Protein AF-A0A928AAB7-F1 (afdb_monomer_lite)

Radius of gyration: 19.44 Å; chains: 1; bounding box: 58×33×63 Å

pLDDT: mean 86.81, std 13.57, range [37.81, 98.38]

Structure (mmCIF, N/CA/C/O backbone):
data_AF-A0A928AAB7-F1
#
_entry.id   AF-A0A928AAB7-F1
#
loop_
_atom_site.group_PDB
_atom_site.id
_atom_site.type_symbol
_atom_site.label_atom_id
_atom_site.label_alt_id
_atom_site.label_comp_id
_atom_site.label_asym_id
_atom_site.label_entity_id
_atom_site.label_seq_id
_atom_site.pdbx_PDB_ins_code
_atom_site.Cartn_x
_atom_site.Cartn_y
_atom_site.Cartn_z
_atom_site.occupancy
_atom_site.B_iso_or_equiv
_atom_site.auth_seq_id
_atom_site.auth_comp_id
_atom_site.auth_asym_id
_atom_site.auth_atom_id
_atom_site.pdbx_PDB_model_num
ATOM 1 N N . MET A 1 1 ? 9.919 -3.187 10.705 1.00 83.00 1 MET A N 1
ATOM 2 C CA . MET A 1 1 ? 9.673 -2.227 9.612 1.00 83.00 1 MET A CA 1
ATOM 3 C C . MET A 1 1 ? 10.576 -2.598 8.451 1.00 83.00 1 MET A C 1
ATOM 5 O O . MET A 1 1 ? 11.746 -2.851 8.712 1.00 83.00 1 MET A O 1
ATOM 9 N N . ILE A 1 2 ? 10.044 -2.700 7.231 1.00 90.75 2 ILE A N 1
ATOM 10 C CA . ILE A 1 2 ? 10.853 -2.966 6.030 1.00 90.75 2 ILE A CA 1
ATOM 11 C C . ILE A 1 2 ? 11.847 -1.817 5.787 1.00 90.75 2 ILE A C 1
ATOM 13 O O . ILE A 1 2 ? 11.547 -0.662 6.090 1.00 90.75 2 ILE A O 1
ATOM 17 N N . SER A 1 3 ? 13.020 -2.113 5.236 1.00 94.88 3 SER A N 1
ATOM 18 C CA . SER A 1 3 ? 13.961 -1.091 4.771 1.00 94.88 3 SER A CA 1
ATOM 19 C C . SER A 1 3 ? 13.594 -0.566 3.378 1.00 94.88 3 SER A C 1
ATOM 21 O O . SER A 1 3 ? 12.943 -1.252 2.587 1.00 94.88 3 SER A O 1
ATOM 23 N N . LEU A 1 4 ? 14.083 0.631 3.030 1.00 97.00 4 LEU A N 1
ATOM 24 C CA . LEU A 1 4 ? 13.947 1.179 1.676 1.00 97.00 4 LEU A CA 1
ATOM 25 C C . LEU A 1 4 ? 14.497 0.216 0.612 1.00 97.00 4 LEU A C 1
ATOM 27 O O . LEU A 1 4 ? 13.885 0.027 -0.438 1.00 97.00 4 LEU A O 1
ATOM 31 N N . THR A 1 5 ? 15.636 -0.422 0.890 1.00 97.19 5 THR A N 1
ATOM 32 C CA . THR A 1 5 ? 16.264 -1.390 -0.017 1.00 97.19 5 THR A CA 1
ATOM 33 C C . THR A 1 5 ? 15.359 -2.588 -0.279 1.00 97.19 5 THR A C 1
ATOM 35 O O . THR A 1 5 ? 15.178 -2.970 -1.433 1.00 97.19 5 THR A O 1
ATOM 38 N N . GLU A 1 6 ? 14.771 -3.167 0.767 1.00 96.38 6 GLU A N 1
ATOM 39 C CA . GLU A 1 6 ? 13.845 -4.297 0.639 1.00 96.38 6 GLU A CA 1
ATOM 40 C C . GLU A 1 6 ? 12.565 -3.892 -0.104 1.00 96.38 6 GLU A C 1
ATOM 42 O O . GLU A 1 6 ? 12.099 -4.635 -0.966 1.00 96.38 6 GLU A O 1
ATOM 47 N N . TYR A 1 7 ? 12.026 -2.695 0.157 1.00 97.50 7 TYR A N 1
ATOM 48 C CA . TYR A 1 7 ? 10.843 -2.211 -0.557 1.00 97.50 7 TYR A CA 1
ATOM 49 C C . TYR A 1 7 ? 11.127 -1.988 -2.048 1.00 97.50 7 TYR A C 1
ATOM 51 O O . TYR A 1 7 ? 10.399 -2.491 -2.901 1.00 97.50 7 TYR A O 1
ATOM 59 N N . LYS A 1 8 ? 12.247 -1.341 -2.391 1.00 97.12 8 LYS A N 1
ATOM 60 C CA . LYS A 1 8 ? 12.702 -1.202 -3.784 1.00 97.12 8 LYS A CA 1
ATOM 61 C C . LYS A 1 8 ? 12.885 -2.558 -4.467 1.00 97.12 8 LYS A C 1
ATOM 63 O O . LYS A 1 8 ? 12.468 -2.738 -5.611 1.00 97.12 8 LYS A O 1
ATOM 68 N N . GLN A 1 9 ? 13.495 -3.523 -3.776 1.00 95.12 9 GLN A N 1
ATOM 69 C CA . GLN A 1 9 ? 13.664 -4.880 -4.298 1.00 95.12 9 GLN A CA 1
ATOM 70 C C . GLN A 1 9 ? 12.318 -5.546 -4.585 1.00 95.12 9 GLN A C 1
ATOM 72 O O . GLN A 1 9 ? 12.175 -6.150 -5.646 1.00 95.12 9 GLN A O 1
ATOM 77 N N . TYR A 1 10 ? 11.329 -5.400 -3.701 1.00 94.62 10 TYR A N 1
ATOM 78 C CA . TYR A 1 10 ? 9.966 -5.863 -3.959 1.00 94.62 10 TYR A CA 1
ATOM 79 C C . TYR A 1 10 ? 9.385 -5.226 -5.230 1.00 94.62 10 TYR A C 1
ATOM 81 O O . TYR A 1 10 ? 9.019 -5.952 -6.152 1.00 94.62 10 TYR A O 1
ATOM 89 N N . LEU A 1 11 ? 9.386 -3.892 -5.326 1.00 95.50 11 LEU A N 1
ATOM 90 C CA . LEU A 1 11 ? 8.785 -3.169 -6.455 1.00 95.50 11 LEU A CA 1
ATOM 91 C C . LEU A 1 11 ? 9.359 -3.608 -7.809 1.00 95.50 11 LEU A C 1
ATOM 93 O O . LEU A 1 11 ? 8.635 -3.692 -8.801 1.00 95.50 11 LEU A O 1
ATOM 97 N N . ILE A 1 12 ? 10.660 -3.905 -7.845 1.00 93.62 12 ILE A N 1
ATOM 98 C CA . ILE A 1 12 ? 11.364 -4.375 -9.043 1.00 93.62 12 ILE A CA 1
ATOM 99 C C . ILE A 1 12 ? 11.129 -5.865 -9.313 1.00 93.62 12 ILE A C 1
ATOM 101 O O . ILE 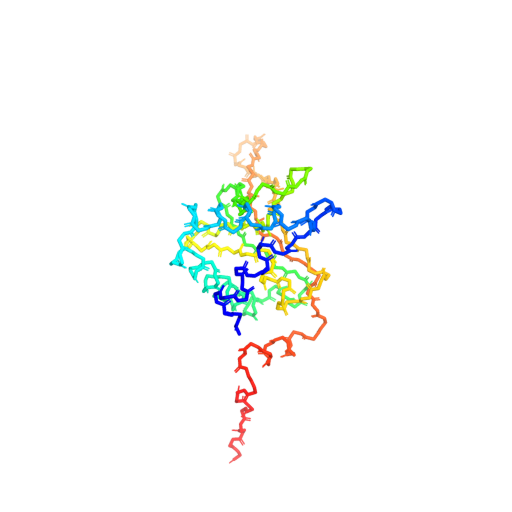A 1 12 ? 11.166 -6.270 -10.469 1.00 93.62 12 ILE A O 1
ATOM 105 N N . SER A 1 13 ? 10.962 -6.697 -8.283 1.00 88.00 13 SER A N 1
ATOM 106 C CA . SER A 1 13 ? 10.905 -8.162 -8.423 1.00 88.00 13 SER A CA 1
ATOM 107 C C . SER A 1 13 ? 9.491 -8.728 -8.502 1.00 88.00 13 SER A C 1
ATOM 109 O O . SER A 1 13 ? 9.331 -9.891 -8.877 1.00 88.00 13 SER A O 1
ATOM 111 N N . VAL A 1 14 ? 8.474 -7.922 -8.187 1.00 85.56 14 VAL A N 1
ATOM 112 C CA . VAL A 1 14 ? 7.070 -8.297 -8.346 1.00 85.56 14 VAL A CA 1
ATOM 113 C C . VAL A 1 14 ? 6.811 -8.762 -9.780 1.00 85.56 14 VAL A C 1
ATOM 115 O O . VAL A 1 14 ? 7.275 -8.163 -10.754 1.00 85.56 14 VAL A O 1
ATOM 118 N N . CYS A 1 15 ? 6.120 -9.887 -9.900 1.00 78.25 15 CYS A N 1
ATOM 119 C CA . CYS A 1 15 ? 5.915 -10.580 -11.158 1.00 78.25 15 CYS A CA 1
ATOM 120 C C . CYS A 1 15 ? 4.454 -10.988 -11.270 1.00 78.25 15 CYS A C 1
ATOM 122 O O . CYS A 1 15 ? 3.919 -11.633 -10.368 1.00 78.25 15 CYS A O 1
ATOM 124 N N . HIS A 1 16 ? 3.845 -10.626 -12.395 1.00 80.12 16 HIS A N 1
ATOM 125 C CA . HIS A 1 16 ? 2.502 -11.067 -12.752 1.00 80.12 16 HIS A CA 1
ATOM 126 C C . HIS A 1 16 ? 2.532 -11.993 -13.973 1.00 80.12 16 HIS A C 1
ATOM 128 O O . HIS A 1 16 ? 1.629 -12.812 -14.139 1.00 80.12 16 HIS A O 1
ATOM 134 N N . TRP A 1 17 ? 3.593 -11.922 -14.789 1.00 83.56 17 TRP A N 1
ATOM 135 C CA . TRP A 1 17 ? 3.766 -12.737 -15.988 1.00 83.56 17 TRP A CA 1
ATOM 136 C C . TRP A 1 17 ? 5.186 -13.298 -16.111 1.00 83.56 17 TRP A C 1
ATOM 138 O O . TRP A 1 17 ? 6.142 -12.602 -15.783 1.00 83.56 17 TRP A O 1
ATOM 148 N N . PRO A 1 18 ? 5.382 -14.500 -16.695 1.00 83.44 18 PRO A N 1
ATOM 149 C CA . PRO A 1 18 ? 6.714 -15.093 -16.849 1.00 83.44 18 PRO A CA 1
ATOM 150 C C . PRO A 1 18 ? 7.748 -14.193 -17.545 1.00 83.44 18 PRO A C 1
ATOM 152 O O . PRO A 1 18 ? 8.928 -14.251 -17.211 1.00 83.44 18 PRO A O 1
ATOM 155 N N . ILE A 1 19 ? 7.311 -13.350 -18.487 1.00 80.69 19 ILE A N 1
ATOM 156 C CA . ILE A 1 19 ? 8.171 -12.391 -19.198 1.00 80.69 19 ILE A CA 1
ATOM 157 C C . ILE A 1 19 ? 8.775 -11.330 -18.266 1.00 80.69 19 ILE A C 1
ATOM 159 O O . ILE A 1 19 ? 9.875 -10.850 -18.521 1.00 80.69 19 ILE A O 1
ATOM 163 N N . ASP A 1 20 ? 8.119 -11.025 -17.143 1.00 80.75 20 ASP A N 1
ATOM 164 C CA . ASP A 1 20 ? 8.627 -10.072 -16.158 1.00 80.75 20 ASP A CA 1
ATOM 165 C C . ASP A 1 20 ? 9.869 -10.618 -15.421 1.00 80.75 20 ASP A C 1
ATOM 167 O O . ASP A 1 20 ? 10.513 -9.883 -14.679 1.00 80.75 20 ASP A O 1
ATOM 171 N N . HIS A 1 21 ? 10.245 -11.889 -15.597 1.00 80.50 21 HIS A N 1
ATOM 172 C CA . HIS A 1 21 ? 11.493 -12.434 -15.049 1.00 80.50 21 HIS A CA 1
ATOM 173 C C . HIS A 1 21 ? 12.719 -12.195 -15.936 1.00 80.50 21 HIS A C 1
ATOM 175 O O . HIS A 1 21 ? 13.834 -12.517 -15.520 1.00 80.50 21 HIS A O 1
ATOM 181 N N . ASP A 1 22 ? 12.541 -11.639 -17.136 1.00 89.50 22 ASP A N 1
ATOM 182 C CA . ASP A 1 22 ? 13.664 -11.338 -18.013 1.00 89.50 22 ASP A CA 1
ATOM 183 C C . ASP A 1 22 ? 14.591 -10.273 -17.398 1.00 89.50 22 ASP A C 1
ATOM 185 O O . ASP A 1 22 ? 14.148 -9.281 -16.807 1.00 89.50 22 ASP A O 1
ATOM 189 N N . ILE A 1 23 ? 15.905 -10.479 -17.534 1.00 89.94 23 ILE A N 1
ATOM 190 C CA . ILE A 1 23 ? 16.919 -9.591 -16.947 1.00 89.94 23 ILE A CA 1
ATOM 191 C C . ILE A 1 23 ? 16.779 -8.171 -17.507 1.00 89.94 23 ILE A C 1
ATOM 193 O O . ILE A 1 23 ? 16.888 -7.209 -16.742 1.00 89.94 23 ILE A O 1
ATOM 197 N N . ALA A 1 24 ? 16.483 -8.022 -18.802 1.00 90.62 24 ALA A N 1
ATOM 198 C CA . ALA A 1 24 ? 16.317 -6.709 -19.414 1.00 90.62 24 ALA A CA 1
ATOM 199 C C . ALA A 1 24 ? 15.079 -5.985 -18.860 1.00 90.62 24 ALA A C 1
ATOM 201 O O . ALA A 1 24 ? 15.132 -4.780 -18.604 1.00 90.62 24 ALA A O 1
ATOM 202 N N . GLU A 1 25 ? 13.988 -6.708 -18.590 1.00 90.25 25 GLU A N 1
ATOM 203 C CA . GLU A 1 25 ? 12.791 -6.133 -17.962 1.00 90.25 25 GLU A CA 1
ATOM 204 C C . GLU A 1 25 ? 13.037 -5.747 -16.492 1.00 90.25 25 GLU A C 1
ATOM 206 O O . GLU A 1 25 ? 12.573 -4.703 -16.026 1.00 90.25 25 GLU A O 1
ATOM 211 N N . ILE A 1 26 ? 13.831 -6.521 -15.745 1.00 91.50 26 ILE A N 1
ATOM 212 C CA . ILE A 1 26 ? 14.283 -6.140 -14.394 1.00 91.50 26 ILE A CA 1
ATOM 213 C C . ILE A 1 26 ? 15.117 -4.847 -14.434 1.00 91.50 26 ILE A C 1
ATOM 215 O O . ILE A 1 26 ? 14.900 -3.938 -13.628 1.00 91.50 26 ILE A O 1
ATOM 219 N N . GLU A 1 27 ? 16.071 -4.733 -15.358 1.00 93.25 27 GLU A N 1
ATOM 220 C CA . GLU A 1 27 ? 16.910 -3.535 -15.501 1.00 93.25 27 GLU A CA 1
ATOM 221 C C . GLU A 1 27 ? 16.106 -2.304 -15.927 1.00 93.25 27 GLU A C 1
ATOM 223 O O . GLU A 1 27 ? 16.285 -1.210 -15.381 1.00 93.25 27 GLU A O 1
ATOM 228 N N . LYS A 1 28 ? 15.160 -2.476 -16.851 1.00 92.94 28 LYS A N 1
ATOM 229 C CA . LYS A 1 28 ? 14.225 -1.427 -17.261 1.00 92.94 28 LYS A CA 1
ATOM 230 C C . LYS A 1 28 ? 13.408 -0.909 -16.077 1.00 92.94 28 LYS A C 1
ATOM 232 O O . LYS A 1 28 ? 13.327 0.306 -15.895 1.00 92.94 28 LYS A O 1
ATOM 237 N N . ARG A 1 29 ? 12.888 -1.795 -15.222 1.00 93.00 29 ARG A N 1
ATOM 238 C CA . ARG A 1 29 ? 12.157 -1.411 -14.001 1.00 93.00 29 ARG A CA 1
ATOM 239 C C . ARG A 1 29 ? 13.021 -0.651 -13.008 1.00 93.00 29 ARG A C 1
ATOM 241 O O . ARG A 1 29 ? 12.587 0.387 -12.517 1.00 93.00 29 ARG A O 1
ATOM 248 N N . LYS A 1 30 ? 14.264 -1.088 -12.775 1.00 95.19 30 LYS A N 1
ATOM 249 C CA . LYS A 1 30 ? 15.235 -0.342 -11.949 1.00 95.19 30 LYS A CA 1
ATOM 250 C C . LYS A 1 30 ? 15.425 1.086 -12.459 1.00 95.19 30 LYS A C 1
ATOM 252 O O . LYS A 1 30 ? 15.405 2.034 -11.677 1.00 95.19 30 LYS A O 1
ATOM 257 N N . ASN A 1 31 ? 15.570 1.242 -13.773 1.00 95.56 31 ASN A N 1
ATOM 258 C CA . ASN A 1 31 ? 15.745 2.548 -14.400 1.00 95.56 31 ASN A CA 1
ATOM 259 C C . ASN A 1 31 ? 14.498 3.432 -14.278 1.00 95.56 31 ASN A C 1
ATOM 261 O O . ASN A 1 31 ? 14.635 4.629 -14.040 1.00 95.56 31 ASN A O 1
ATOM 265 N N . ILE A 1 32 ? 13.295 2.871 -14.441 1.00 95.62 32 ILE A N 1
ATOM 266 C CA . ILE A 1 32 ? 12.039 3.610 -14.246 1.00 95.62 32 ILE A CA 1
ATOM 267 C C . ILE A 1 32 ? 11.911 4.043 -12.786 1.00 95.62 32 ILE A C 1
ATOM 269 O O . ILE A 1 32 ? 11.656 5.218 -12.530 1.00 95.62 32 ILE A O 1
ATOM 273 N N . MET A 1 33 ? 12.152 3.122 -11.849 1.00 96.31 33 MET A N 1
ATOM 274 C CA . MET A 1 33 ? 12.055 3.369 -10.414 1.00 96.31 33 MET A CA 1
ATOM 275 C C . MET A 1 33 ? 12.930 4.553 -10.001 1.00 96.31 33 MET A C 1
ATOM 277 O O . MET A 1 33 ? 12.413 5.538 -9.490 1.00 96.31 33 MET A O 1
ATOM 281 N N . ASN A 1 34 ? 14.223 4.508 -10.340 1.00 94.94 34 ASN A N 1
ATOM 282 C CA . ASN A 1 34 ? 15.183 5.559 -9.989 1.00 94.94 34 ASN A CA 1
ATOM 283 C C . ASN A 1 34 ? 14.897 6.914 -10.664 1.00 94.94 34 ASN A C 1
ATOM 285 O O . ASN A 1 34 ? 15.398 7.938 -10.210 1.00 94.94 34 ASN A O 1
ATOM 289 N N . LYS A 1 35 ? 14.147 6.935 -11.775 1.00 96.31 35 LYS A N 1
ATOM 290 C CA . LYS A 1 35 ? 13.798 8.172 -12.493 1.00 96.31 35 LYS A CA 1
ATOM 291 C C . LYS A 1 35 ? 12.494 8.799 -12.012 1.00 96.31 35 LYS A C 1
ATOM 293 O O . LYS A 1 35 ? 12.372 10.018 -12.066 1.00 96.31 35 LYS A O 1
ATOM 298 N N . ARG A 1 36 ? 11.503 7.982 -11.648 1.00 96.38 36 ARG A N 1
ATOM 299 C CA . ARG A 1 36 ? 10.138 8.441 -11.342 1.00 96.38 36 ARG A CA 1
ATOM 300 C C . ARG A 1 36 ? 9.865 8.589 -9.852 1.00 96.38 36 ARG A C 1
ATOM 302 O O . ARG A 1 36 ? 9.048 9.425 -9.488 1.00 96.38 36 ARG A O 1
ATOM 309 N N . TYR A 1 37 ? 10.524 7.797 -9.012 1.00 97.00 37 TYR A N 1
ATOM 310 C CA . TYR A 1 37 ? 10.217 7.716 -7.589 1.00 97.00 37 TYR A CA 1
ATOM 311 C C . TYR A 1 37 ? 11.478 8.013 -6.781 1.00 97.00 37 TYR A C 1
ATOM 313 O O . TYR A 1 37 ? 12.446 7.255 -6.841 1.00 97.00 37 TYR A O 1
ATOM 321 N N . SER A 1 38 ? 11.477 9.135 -6.056 1.00 97.50 38 SER A N 1
ATOM 322 C CA . SER A 1 38 ? 12.609 9.495 -5.200 1.00 97.50 38 SER A CA 1
ATOM 323 C C . SER A 1 38 ? 12.665 8.609 -3.959 1.00 97.50 38 SER A C 1
ATOM 325 O O . SER A 1 38 ? 11.658 8.042 -3.525 1.00 97.50 38 SER A O 1
ATOM 327 N N . ASP A 1 39 ? 13.853 8.512 -3.371 1.00 98.12 39 ASP A N 1
ATOM 328 C CA . ASP A 1 39 ? 14.063 7.780 -2.125 1.00 98.12 39 ASP A CA 1
ATOM 329 C C . ASP A 1 39 ? 13.197 8.366 -1.007 1.00 98.12 39 ASP A C 1
ATOM 331 O O . ASP A 1 39 ? 12.524 7.597 -0.327 1.00 98.12 39 ASP A O 1
ATOM 335 N N . GLU A 1 40 ? 13.093 9.699 -0.899 1.00 98.12 40 GLU A N 1
ATOM 336 C CA . GLU A 1 40 ? 12.246 10.327 0.125 1.00 98.12 40 GLU A CA 1
ATOM 337 C C . GLU A 1 40 ? 10.764 9.984 -0.062 1.00 98.12 40 GLU A C 1
ATOM 339 O O . GLU A 1 40 ? 10.042 9.777 0.912 1.00 98.12 40 GLU A O 1
ATOM 344 N N . TYR A 1 41 ? 10.292 9.901 -1.310 1.00 97.75 41 TYR A N 1
ATOM 345 C CA . TYR A 1 41 ? 8.912 9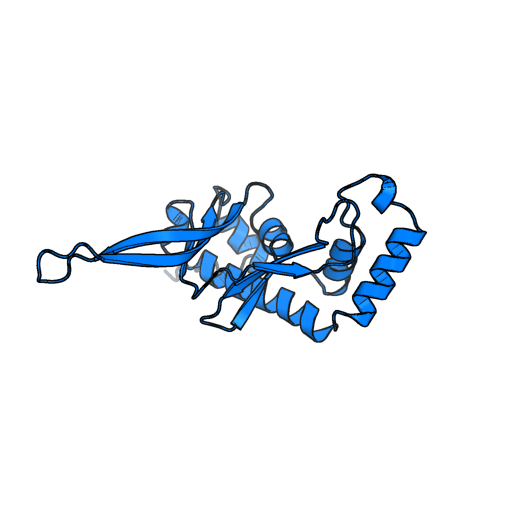.519 -1.595 1.00 97.75 41 TYR A CA 1
ATOM 346 C C . TYR A 1 41 ? 8.632 8.070 -1.178 1.00 97.75 41 TYR A C 1
ATOM 348 O O . TYR A 1 41 ? 7.629 7.792 -0.520 1.00 97.75 41 TYR A O 1
ATOM 356 N N . LEU A 1 42 ? 9.532 7.144 -1.512 1.00 98.19 42 LEU A N 1
ATOM 357 C CA . LEU A 1 42 ? 9.396 5.734 -1.141 1.00 98.19 42 LEU A CA 1
ATOM 358 C C . LEU A 1 42 ? 9.523 5.525 0.377 1.00 98.19 42 LEU A C 1
ATOM 360 O O . LEU A 1 42 ? 8.788 4.725 0.952 1.00 98.19 42 LEU A O 1
ATOM 364 N N . GLU A 1 43 ? 10.406 6.268 1.043 1.00 98.06 43 GLU A N 1
ATOM 365 C CA . GLU A 1 43 ? 10.512 6.283 2.505 1.00 98.06 43 GLU A CA 1
ATOM 366 C C . GLU A 1 43 ? 9.247 6.836 3.163 1.00 98.06 43 GLU A C 1
ATOM 368 O O . GLU A 1 43 ? 8.786 6.276 4.162 1.00 98.06 43 GLU A O 1
ATOM 373 N N . LYS A 1 44 ? 8.640 7.881 2.582 1.00 97.62 44 LYS A N 1
ATOM 374 C CA . LYS A 1 44 ? 7.350 8.408 3.038 1.00 97.62 44 LYS A CA 1
ATOM 375 C C . LYS A 1 44 ? 6.265 7.339 2.961 1.00 97.62 44 LYS A C 1
ATOM 377 O O . LYS A 1 44 ? 5.569 7.156 3.950 1.00 97.62 44 LYS A O 1
ATOM 382 N N . ILE A 1 45 ? 6.161 6.589 1.858 1.00 98.38 45 ILE A N 1
ATOM 383 C CA . ILE A 1 45 ? 5.193 5.480 1.739 1.00 98.38 45 ILE A CA 1
ATOM 384 C C . ILE A 1 45 ? 5.392 4.459 2.862 1.00 98.38 45 ILE A C 1
ATOM 386 O O . ILE A 1 45 ? 4.422 4.053 3.502 1.00 98.38 45 ILE A O 1
ATOM 390 N N . ILE A 1 46 ? 6.638 4.058 3.135 1.00 97.94 46 ILE A N 1
ATOM 391 C CA . ILE A 1 46 ? 6.938 3.121 4.225 1.00 97.94 46 ILE A CA 1
ATOM 392 C C . ILE A 1 46 ? 6.458 3.705 5.558 1.00 97.94 46 ILE A C 1
ATOM 394 O O . ILE A 1 46 ? 5.654 3.080 6.249 1.00 97.94 46 ILE A O 1
ATOM 398 N N . SER A 1 47 ? 6.916 4.908 5.909 1.00 96.75 47 SER A N 1
ATOM 399 C CA . SER A 1 47 ? 6.586 5.560 7.179 1.00 96.75 47 SER A CA 1
ATOM 400 C C . SER A 1 47 ? 5.079 5.751 7.365 1.00 96.75 47 SER A C 1
ATOM 402 O O . SER A 1 47 ? 4.530 5.403 8.412 1.00 96.75 47 SER A O 1
ATOM 404 N N . ASP A 1 48 ? 4.400 6.264 6.342 1.00 97.81 48 ASP A N 1
ATOM 405 C CA . ASP A 1 48 ? 2.962 6.518 6.351 1.00 97.81 48 ASP A CA 1
ATOM 406 C C . ASP A 1 48 ? 2.164 5.228 6.502 1.00 97.81 48 ASP A C 1
ATOM 408 O O . ASP A 1 48 ? 1.222 5.183 7.293 1.00 97.81 48 ASP A O 1
ATOM 412 N N . THR A 1 49 ? 2.564 4.164 5.800 1.00 97.44 49 THR A N 1
ATOM 413 C CA . THR A 1 49 ? 1.881 2.872 5.900 1.00 97.44 49 THR A CA 1
ATOM 414 C C . THR A 1 49 ? 1.996 2.308 7.312 1.00 97.44 49 THR A C 1
ATOM 416 O O . THR A 1 49 ? 0.993 1.887 7.882 1.00 97.44 49 THR A O 1
ATOM 419 N N . TYR A 1 50 ? 3.181 2.350 7.930 1.00 94.81 50 TYR A N 1
ATOM 420 C CA . TYR A 1 50 ? 3.335 1.904 9.319 1.00 94.81 50 TYR A CA 1
ATOM 421 C C . TYR A 1 50 ? 2.587 2.801 10.311 1.00 94.81 50 TYR A C 1
ATOM 423 O O . TYR A 1 50 ? 1.991 2.282 11.252 1.00 94.81 50 TYR A O 1
ATOM 431 N N . SER A 1 51 ? 2.549 4.118 10.086 1.00 93.94 51 SER A N 1
ATOM 432 C CA . SER A 1 51 ? 1.704 5.027 10.871 1.00 93.94 51 SER A CA 1
ATOM 433 C C . SER A 1 51 ? 0.225 4.658 10.768 1.00 93.94 51 SER A C 1
ATOM 435 O O . SER A 1 51 ? -0.463 4.606 11.782 1.00 93.94 51 SER A O 1
ATOM 437 N N . PHE A 1 52 ? -0.263 4.369 9.566 1.00 95.25 52 PHE A N 1
ATOM 438 C CA . PHE A 1 52 ? -1.648 3.979 9.344 1.00 95.25 52 PHE A CA 1
ATOM 439 C C . PHE A 1 52 ? -1.978 2.620 9.973 1.00 95.25 52 PHE A C 1
ATOM 441 O O . PHE A 1 52 ? -3.023 2.462 10.595 1.00 95.25 52 PHE A O 1
ATOM 448 N N . ILE A 1 53 ? -1.061 1.653 9.893 1.00 93.88 53 ILE A N 1
ATOM 449 C CA . ILE A 1 53 ? -1.184 0.360 10.579 1.00 93.88 53 ILE A CA 1
ATOM 450 C C . ILE A 1 53 ? -1.374 0.547 12.088 1.00 93.88 53 ILE A C 1
ATOM 452 O O . ILE A 1 53 ? -2.168 -0.175 12.691 1.00 93.88 53 ILE A O 1
ATOM 456 N N . TYR A 1 54 ? -0.680 1.512 12.699 1.00 91.00 54 TYR A N 1
ATOM 457 C CA . TYR A 1 54 ? -0.879 1.822 14.113 1.00 91.00 54 TYR A CA 1
ATOM 458 C C . TYR A 1 54 ? -2.293 2.320 14.409 1.00 91.00 54 TYR A C 1
ATOM 460 O O . TYR A 1 54 ? -2.908 1.831 15.353 1.00 91.00 54 TYR A O 1
ATOM 468 N N . ASP A 1 55 ? -2.845 3.201 13.577 1.00 91.31 55 ASP A N 1
ATOM 469 C CA . ASP A 1 55 ? -4.229 3.659 13.742 1.00 91.31 55 ASP A CA 1
ATOM 470 C C . ASP A 1 55 ? -5.229 2.505 13.598 1.00 91.31 55 ASP A C 1
ATOM 472 O O . ASP A 1 55 ? -6.194 2.414 14.355 1.00 91.31 55 ASP A O 1
ATOM 476 N N . VAL A 1 56 ? -4.988 1.592 12.650 1.00 93.00 56 VAL A N 1
ATOM 477 C CA . VAL A 1 56 ? -5.822 0.397 12.461 1.00 93.00 56 VAL A CA 1
ATOM 478 C C . VAL A 1 56 ? -5.782 -0.496 13.707 1.00 93.00 56 VAL A C 1
ATOM 480 O O . VAL A 1 56 ? -6.827 -0.948 14.164 1.00 93.00 56 VAL A O 1
ATOM 483 N N . LEU A 1 57 ? -4.605 -0.704 14.307 1.00 90.25 57 LEU A N 1
ATOM 484 C CA . LEU A 1 57 ? -4.430 -1.527 15.515 1.00 90.25 57 LEU A CA 1
ATOM 485 C C . LEU A 1 57 ? -5.102 -0.955 16.768 1.00 90.25 57 LEU A C 1
ATOM 487 O O . LEU A 1 57 ? -5.424 -1.719 17.686 1.00 90.25 57 LEU A O 1
ATOM 491 N N . GLU A 1 58 ? -5.272 0.362 16.821 1.00 87.38 58 GLU A N 1
ATOM 492 C CA . GLU A 1 58 ? -5.939 1.073 17.915 1.00 87.38 58 GLU A CA 1
ATOM 493 C C . GLU A 1 58 ? -7.426 1.338 17.623 1.00 87.38 58 GLU A C 1
ATOM 495 O O . GLU A 1 58 ? -8.149 1.831 18.486 1.00 87.38 58 GLU A O 1
ATOM 500 N N . SER A 1 59 ? -7.913 0.966 16.434 1.00 88.81 59 SER A N 1
ATOM 501 C CA . SER A 1 59 ? -9.326 1.074 16.077 1.00 88.81 59 SER A CA 1
ATOM 502 C C . SER A 1 59 ? -10.185 0.105 16.880 1.00 88.81 59 SER A C 1
ATOM 504 O O . SER A 1 59 ? -9.881 -1.080 17.000 1.00 88.81 59 SER A O 1
ATOM 506 N N . GLU A 1 60 ? -11.327 0.583 17.366 1.00 84.38 60 GLU A N 1
ATOM 507 C CA . GLU A 1 60 ? -12.293 -0.251 18.084 1.00 84.38 60 GLU A CA 1
ATOM 508 C C . GLU A 1 60 ? -12.957 -1.289 17.167 1.00 84.38 60 GLU A C 1
ATOM 510 O O . GLU A 1 60 ? -13.243 -2.403 17.605 1.00 84.38 60 GLU A O 1
ATOM 515 N N . THR A 1 61 ? -13.130 -0.951 15.883 1.00 80.19 61 THR A N 1
ATOM 516 C CA . THR A 1 61 ? -13.820 -1.799 14.891 1.00 80.19 61 THR A CA 1
ATOM 517 C C . THR A 1 61 ? -13.017 -3.023 14.463 1.00 80.19 61 THR A C 1
ATOM 519 O O . THR A 1 61 ? -13.603 -4.011 14.029 1.00 80.19 61 THR A O 1
ATOM 522 N N . ILE A 1 62 ? -11.692 -3.025 14.664 1.00 83.19 62 ILE A N 1
ATOM 523 C CA . ILE A 1 62 ? -10.836 -4.139 14.229 1.00 83.19 62 ILE A CA 1
ATOM 524 C C . ILE A 1 62 ? -11.226 -5.472 14.889 1.00 83.19 62 ILE A C 1
ATOM 526 O O . ILE A 1 62 ? -11.038 -6.537 14.304 1.00 83.19 62 ILE A O 1
ATOM 530 N N . LYS A 1 63 ? -11.814 -5.420 16.093 1.00 73.75 63 LYS A N 1
ATOM 531 C CA . LYS A 1 63 ? -12.312 -6.599 16.821 1.00 73.75 63 LYS A CA 1
ATOM 532 C C . LYS A 1 63 ? -13.475 -7.287 16.112 1.00 73.75 63 LYS A C 1
ATOM 534 O O . LYS A 1 63 ? -13.639 -8.492 16.274 1.00 73.75 63 LYS A O 1
ATOM 539 N N . ASP A 1 64 ? -14.224 -6.543 15.306 1.00 82.19 64 ASP A N 1
ATOM 540 C CA . ASP A 1 64 ? -15.316 -7.061 14.485 1.00 82.19 64 ASP A CA 1
ATOM 541 C C . ASP A 1 64 ? -14.803 -7.628 13.146 1.00 82.19 64 ASP A C 1
ATOM 543 O O . ASP A 1 64 ? -15.589 -8.005 12.278 1.00 82.19 64 ASP A O 1
ATOM 547 N N . GLY A 1 65 ? -13.477 -7.699 12.959 1.00 86.38 65 GLY A N 1
ATOM 548 C CA . GLY A 1 65 ? -12.833 -8.289 11.785 1.00 86.38 65 GLY A CA 1
ATOM 549 C C . GLY A 1 65 ? -12.725 -7.353 10.580 1.00 86.38 65 GLY A C 1
ATOM 550 O O . GLY A 1 65 ? -12.312 -7.798 9.506 1.00 86.38 65 GLY A O 1
ATOM 551 N N . TYR A 1 66 ? -13.051 -6.068 10.744 1.00 90.19 66 TYR A N 1
ATOM 552 C CA . TYR A 1 66 ? -12.928 -5.069 9.686 1.00 90.19 66 TYR A CA 1
ATOM 553 C C . TYR A 1 66 ? -12.497 -3.698 10.221 1.00 90.19 66 TYR A C 1
ATOM 555 O O . TYR A 1 66 ? -12.585 -3.398 11.405 1.00 90.19 66 TYR A O 1
ATOM 563 N N . PHE A 1 67 ? -12.004 -2.856 9.323 1.00 93.31 67 PHE A N 1
ATOM 564 C CA . PHE A 1 67 ? -11.670 -1.464 9.578 1.00 93.31 67 PHE A CA 1
ATOM 565 C C . PHE A 1 67 ? -12.209 -0.645 8.415 1.00 93.31 67 PHE A C 1
ATOM 567 O O . PHE A 1 67 ? -12.074 -1.038 7.255 1.00 93.31 67 PHE A O 1
ATOM 574 N N . LYS A 1 68 ? -12.804 0.508 8.715 1.00 91.56 68 LYS A N 1
ATOM 575 C CA . LYS A 1 68 ? -13.205 1.466 7.688 1.00 91.56 68 LYS A CA 1
ATOM 576 C C . LYS A 1 68 ? -12.830 2.880 8.089 1.00 91.56 68 LYS A C 1
ATOM 578 O O . LYS A 1 68 ? -12.995 3.264 9.246 1.00 91.56 68 LYS A O 1
ATOM 583 N N . LYS A 1 69 ? -12.379 3.669 7.120 1.00 91.62 69 LYS A N 1
ATOM 584 C CA . LYS A 1 69 ? -12.069 5.086 7.309 1.00 91.62 69 LYS A CA 1
ATOM 585 C C . LYS A 1 69 ? -12.556 5.891 6.117 1.00 91.62 69 LYS A C 1
ATOM 587 O O . LYS A 1 69 ? -12.294 5.502 4.986 1.00 91.62 69 LYS A O 1
ATOM 592 N N . ALA A 1 70 ? -13.275 6.976 6.390 1.00 91.25 70 ALA A N 1
ATOM 593 C CA . ALA A 1 70 ? -13.799 7.855 5.352 1.00 91.25 70 ALA A CA 1
ATOM 594 C C . ALA A 1 70 ? -12.663 8.554 4.594 1.00 91.25 70 ALA A C 1
ATOM 596 O O . ALA A 1 70 ? -11.665 8.943 5.206 1.00 91.25 70 ALA A O 1
ATOM 597 N N . VAL A 1 71 ? -12.856 8.708 3.289 1.00 92.00 71 VAL A N 1
ATOM 598 C CA . VAL A 1 71 ? -12.015 9.479 2.366 1.00 92.00 71 VAL A CA 1
ATOM 599 C C . VAL A 1 71 ? -12.912 10.303 1.443 1.00 92.00 71 VAL A C 1
ATOM 601 O O . VAL A 1 71 ? -14.119 10.047 1.368 1.00 92.00 71 VAL A O 1
ATOM 604 N N . ASP A 1 72 ? -12.339 11.305 0.782 1.00 86.44 72 ASP A N 1
ATOM 605 C CA . ASP A 1 72 ? -13.129 12.277 0.024 1.00 86.44 72 ASP A CA 1
ATOM 606 C C . ASP A 1 72 ? -13.552 11.735 -1.355 1.00 86.44 72 ASP A C 1
ATOM 608 O O . ASP A 1 72 ? -14.631 12.079 -1.838 1.00 86.44 72 ASP A O 1
ATOM 612 N N . ASP A 1 73 ? -12.751 10.854 -1.967 1.00 88.62 73 ASP A N 1
ATOM 613 C CA . ASP A 1 73 ? -13.028 10.227 -3.271 1.00 88.62 73 ASP A CA 1
ATOM 614 C C . ASP A 1 73 ? -12.325 8.855 -3.402 1.00 88.62 73 ASP A C 1
ATOM 616 O O . ASP A 1 73 ? -11.808 8.303 -2.426 1.00 88.62 73 ASP A O 1
ATOM 620 N N . ASP A 1 74 ? -12.283 8.284 -4.608 1.00 88.25 74 ASP A N 1
ATOM 621 C CA . ASP A 1 74 ? -11.358 7.204 -4.943 1.00 88.25 74 ASP A CA 1
ATOM 622 C C . ASP A 1 74 ? -9.903 7.686 -4.880 1.00 88.25 74 ASP A C 1
ATOM 624 O O . ASP A 1 74 ? -9.368 8.317 -5.794 1.00 88.25 74 ASP A O 1
ATOM 628 N N . THR A 1 75 ? -9.249 7.350 -3.772 1.00 90.69 75 THR A N 1
ATOM 629 C CA . THR A 1 75 ? -7.862 7.723 -3.495 1.00 90.69 75 THR A CA 1
ATOM 630 C C . THR A 1 75 ? -6.835 6.717 -4.014 1.00 90.69 75 THR A C 1
ATOM 632 O O . THR A 1 75 ? -5.651 6.791 -3.658 1.00 90.69 75 THR A O 1
ATOM 635 N N . THR A 1 76 ? -7.261 5.752 -4.835 1.00 93.62 76 THR A N 1
ATOM 636 C CA . THR A 1 76 ? -6.378 4.706 -5.347 1.00 93.62 76 THR A CA 1
ATOM 637 C C . THR A 1 76 ? -5.321 5.291 -6.286 1.00 93.62 76 THR A C 1
ATOM 639 O O . THR A 1 76 ? -5.610 5.978 -7.264 1.00 93.62 76 THR A O 1
ATOM 642 N N . SER A 1 77 ? -4.059 4.977 -6.009 1.00 93.69 77 SER A N 1
ATOM 643 C CA . SER A 1 77 ? -2.901 5.353 -6.819 1.00 93.69 77 SER A CA 1
ATOM 644 C C . SER A 1 77 ? -1.954 4.164 -6.986 1.00 93.69 77 SER A C 1
ATOM 646 O O . SER A 1 77 ? -2.177 3.097 -6.416 1.00 93.69 77 SER A O 1
ATOM 648 N N . TYR A 1 78 ? -0.903 4.305 -7.796 1.00 95.19 78 TYR A N 1
ATOM 649 C CA . TYR A 1 78 ? -0.070 3.172 -8.204 1.00 95.19 78 TYR A CA 1
ATOM 650 C C . TYR A 1 78 ? 1.411 3.528 -8.317 1.00 95.19 78 TYR A C 1
ATOM 652 O O . TYR A 1 78 ? 1.788 4.565 -8.874 1.00 95.19 78 TYR A O 1
ATOM 660 N N . ILE A 1 79 ? 2.267 2.602 -7.877 1.00 96.50 79 ILE A N 1
ATOM 661 C CA . ILE A 1 79 ? 3.649 2.545 -8.359 1.00 96.50 79 ILE A CA 1
ATOM 662 C C . ILE A 1 79 ? 3.643 1.708 -9.632 1.00 96.50 79 ILE A C 1
ATOM 664 O O . ILE A 1 79 ? 3.420 0.499 -9.591 1.00 96.50 79 ILE A O 1
ATOM 668 N N . ASP A 1 80 ? 3.907 2.353 -10.762 1.00 94.81 80 ASP A N 1
ATOM 669 C CA . ASP A 1 80 ? 3.913 1.720 -12.073 1.00 94.81 80 ASP A CA 1
ATOM 670 C C . ASP A 1 80 ? 5.327 1.719 -12.663 1.00 94.81 80 ASP A C 1
ATOM 672 O O . ASP A 1 80 ? 5.861 2.741 -13.118 1.00 94.81 80 ASP A O 1
ATOM 676 N N . LEU A 1 81 ? 5.943 0.536 -12.636 1.00 94.62 81 LEU A N 1
ATOM 677 C CA . LEU A 1 81 ? 7.225 0.267 -13.282 1.00 94.62 81 LEU A CA 1
ATOM 678 C C . LEU A 1 81 ? 7.053 -0.394 -14.661 1.00 94.62 81 LEU A C 1
ATOM 680 O O . LEU A 1 81 ? 8.022 -0.918 -15.206 1.00 94.62 81 LEU A O 1
ATOM 684 N N . ASN A 1 82 ? 5.857 -0.312 -15.251 1.00 90.50 82 ASN A N 1
ATOM 685 C CA . ASN A 1 82 ? 5.456 -0.896 -16.527 1.00 90.50 82 ASN A CA 1
ATOM 686 C C . ASN A 1 82 ? 5.572 -2.428 -16.544 1.00 90.50 82 ASN A C 1
ATOM 688 O O . ASN A 1 82 ? 6.257 -2.983 -17.409 1.00 90.50 82 ASN A O 1
ATOM 692 N N . LEU A 1 83 ? 4.931 -3.112 -15.591 1.00 89.56 83 LEU A N 1
ATOM 693 C CA . LEU A 1 83 ? 4.820 -4.573 -15.656 1.00 89.56 83 LEU A CA 1
ATOM 694 C C . LEU A 1 83 ? 3.960 -4.990 -16.850 1.00 89.56 83 LEU A C 1
ATOM 696 O O . LEU A 1 83 ? 3.085 -4.254 -17.320 1.00 89.56 83 LEU A O 1
ATOM 700 N N . SER A 1 84 ? 4.192 -6.206 -17.330 1.00 86.44 84 SER A N 1
ATOM 701 C CA . SER A 1 84 ? 3.426 -6.747 -18.446 1.00 86.44 84 SER A CA 1
ATOM 702 C C . SER A 1 84 ? 1.941 -6.890 -18.097 1.00 86.44 84 SER A C 1
ATOM 704 O O . SER A 1 84 ? 1.558 -7.095 -16.945 1.00 86.44 84 SER A O 1
ATOM 706 N N . GLY A 1 85 ? 1.079 -6.773 -19.110 1.00 83.06 85 GLY A N 1
ATOM 707 C CA . GLY A 1 85 ? -0.370 -6.931 -18.942 1.00 83.06 85 GLY A CA 1
ATOM 708 C C . GLY A 1 85 ? -1.063 -5.803 -18.171 1.00 83.06 85 GLY A C 1
ATOM 709 O O . GLY A 1 85 ? -2.205 -5.986 -17.764 1.00 83.06 85 GLY A O 1
ATOM 710 N N . GLY A 1 86 ? -0.403 -4.655 -17.974 1.00 82.00 86 GLY A N 1
ATOM 711 C CA . GLY A 1 86 ? -0.987 -3.495 -17.289 1.00 82.00 86 GLY A CA 1
ATOM 712 C C . GLY A 1 86 ? -1.030 -3.625 -15.767 1.00 82.00 86 GLY A C 1
ATOM 713 O O . GLY A 1 86 ? -1.778 -2.899 -15.119 1.00 82.00 86 GLY A O 1
ATOM 714 N N . ALA A 1 87 ? -0.258 -4.551 -15.193 1.00 89.19 87 ALA A N 1
ATOM 715 C CA . ALA A 1 87 ? -0.140 -4.677 -13.748 1.00 89.19 87 ALA A CA 1
ATOM 716 C C . ALA A 1 87 ? 0.704 -3.537 -13.147 1.00 89.19 87 ALA A C 1
ATOM 718 O O . ALA A 1 87 ? 1.638 -3.034 -13.773 1.00 89.19 87 ALA A O 1
ATOM 719 N N . CYS A 1 88 ? 0.409 -3.165 -11.904 1.00 92.81 88 CYS A N 1
ATOM 720 C CA . CYS A 1 88 ? 1.207 -2.219 -11.129 1.00 92.81 88 CYS A CA 1
ATOM 721 C C . CYS A 1 88 ? 2.188 -2.951 -10.204 1.00 92.81 88 CYS A C 1
ATOM 723 O O . CYS A 1 88 ? 1.961 -4.097 -9.809 1.00 92.81 88 CYS A O 1
ATOM 725 N N . SER A 1 89 ? 3.279 -2.280 -9.835 1.00 94.69 89 SER A N 1
ATOM 726 C CA . SER A 1 89 ? 4.236 -2.805 -8.857 1.00 94.69 89 SER A CA 1
ATOM 727 C C . SER A 1 89 ? 3.712 -2.743 -7.428 1.00 94.69 89 SER A C 1
ATOM 729 O O . SER A 1 89 ? 4.065 -3.597 -6.624 1.00 94.69 89 SER A O 1
ATOM 731 N N . ASP A 1 90 ? 2.890 -1.742 -7.120 1.00 97.00 90 ASP A N 1
ATOM 732 C CA . ASP A 1 90 ? 2.176 -1.625 -5.852 1.00 97.00 90 ASP A CA 1
ATOM 733 C C . ASP A 1 90 ? 0.915 -0.782 -6.054 1.00 97.00 90 ASP A C 1
ATOM 735 O O . ASP A 1 90 ? 0.897 0.132 -6.887 1.00 97.00 90 ASP A O 1
ATOM 739 N N . THR A 1 91 ? -0.116 -1.082 -5.274 1.00 96.81 91 THR A N 1
ATOM 740 C CA . THR A 1 91 ? -1.337 -0.279 -5.185 1.00 96.81 91 THR A CA 1
ATOM 741 C C . THR A 1 91 ? -1.241 0.570 -3.930 1.00 96.81 91 THR A C 1
ATOM 743 O O . THR A 1 91 ? -0.868 0.081 -2.866 1.00 96.81 91 THR A O 1
ATOM 746 N N . LEU A 1 92 ? -1.559 1.849 -4.050 1.00 97.69 92 LEU A N 1
ATOM 747 C CA . LEU A 1 92 ? -1.489 2.822 -2.976 1.00 97.69 92 LEU A CA 1
ATOM 748 C C . LEU A 1 92 ? -2.891 3.354 -2.686 1.00 97.69 92 LEU A C 1
ATOM 750 O O . LEU A 1 92 ? -3.687 3.531 -3.604 1.00 97.69 92 LEU A O 1
ATOM 754 N N . PHE A 1 93 ? -3.161 3.668 -1.427 1.00 96.75 93 PHE A N 1
ATOM 755 C CA . PHE A 1 93 ? -4.366 4.375 -0.999 1.00 96.75 93 PHE A CA 1
ATOM 756 C C . PHE A 1 93 ? -3.950 5.665 -0.303 1.00 96.75 93 PHE A C 1
ATOM 758 O O . PHE A 1 93 ? -2.996 5.652 0.480 1.00 96.75 93 PHE A O 1
ATOM 765 N N . VAL A 1 94 ? -4.638 6.771 -0.574 1.00 94.38 94 VAL A N 1
ATOM 766 C CA . VAL A 1 94 ? -4.383 8.035 0.127 1.00 94.38 94 VAL A CA 1
ATOM 767 C C . VAL A 1 94 ? -5.445 8.239 1.197 1.00 94.38 94 VAL A C 1
ATOM 769 O O . VAL A 1 94 ? -6.642 8.131 0.954 1.00 94.38 94 VAL A O 1
ATOM 772 N N . ASP A 1 95 ? -4.995 8.493 2.417 1.00 91.00 95 ASP A N 1
ATOM 773 C CA . ASP A 1 95 ? -5.851 9.000 3.478 1.00 91.00 95 ASP A CA 1
ATOM 774 C C . ASP A 1 95 ? -5.860 10.528 3.393 1.00 91.00 95 ASP A C 1
ATOM 776 O O . ASP A 1 95 ? -4.998 11.181 3.984 1.00 91.00 95 ASP A O 1
ATOM 780 N N . ASP A 1 96 ? -6.819 11.094 2.658 1.00 82.69 96 ASP A N 1
ATOM 781 C CA . ASP A 1 96 ? -6.893 12.540 2.385 1.00 82.69 96 ASP A CA 1
ATOM 782 C C . ASP A 1 96 ? -6.971 13.390 3.658 1.00 82.69 96 ASP A C 1
ATOM 784 O O . ASP A 1 96 ? -6.443 14.501 3.701 1.00 82.69 96 ASP A O 1
ATOM 788 N N . SER A 1 97 ? -7.529 12.837 4.743 1.00 82.94 97 SER A N 1
ATOM 789 C CA . SER A 1 97 ? -7.613 13.533 6.032 1.00 82.94 97 SER A CA 1
ATOM 790 C C . SER A 1 97 ? -6.239 13.820 6.652 1.00 82.94 97 SER A C 1
ATOM 792 O O . SER A 1 97 ? -6.096 14.757 7.437 1.00 82.94 97 SER A O 1
ATOM 794 N N . THR A 1 98 ? -5.221 13.024 6.309 1.00 86.31 98 THR A N 1
ATOM 795 C CA . THR A 1 98 ? -3.854 13.159 6.840 1.00 86.31 98 THR A CA 1
ATOM 796 C C . THR A 1 98 ? -2.782 13.333 5.760 1.00 86.31 98 THR A C 1
ATOM 798 O O . THR A 1 98 ? -1.639 13.655 6.085 1.00 86.31 98 THR A O 1
ATOM 801 N N . GLY A 1 99 ? -3.112 13.115 4.484 1.00 89.62 99 GLY A N 1
ATOM 802 C CA . GLY A 1 99 ? -2.161 13.069 3.370 1.00 89.62 99 GLY A CA 1
ATOM 803 C C . GLY A 1 99 ? -1.211 11.863 3.409 1.00 89.62 99 GLY A C 1
ATOM 804 O O . GLY A 1 99 ? -0.133 11.903 2.798 1.00 89.62 99 GLY A O 1
ATOM 805 N N . ARG A 1 100 ? -1.559 10.811 4.164 1.00 95.12 100 ARG A N 1
ATOM 806 C CA . ARG A 1 100 ? -0.756 9.583 4.259 1.00 95.12 100 ARG A CA 1
ATOM 807 C C . ARG A 1 100 ? -0.950 8.701 3.037 1.00 95.12 100 ARG A C 1
ATOM 809 O O . ARG A 1 100 ? -2.067 8.542 2.558 1.00 95.12 100 ARG A O 1
ATOM 816 N N . ILE A 1 101 ? 0.143 8.095 2.581 1.00 97.12 101 ILE A N 1
ATOM 817 C CA . ILE A 1 101 ? 0.156 7.163 1.452 1.00 97.12 101 ILE A CA 1
ATOM 818 C C . ILE A 1 101 ? 0.355 5.742 1.979 1.00 97.12 101 ILE A C 1
ATOM 820 O O . ILE A 1 101 ? 1.368 5.433 2.603 1.00 97.12 101 ILE A O 1
ATOM 824 N N . ILE A 1 102 ? -0.615 4.876 1.717 1.00 97.56 102 ILE A N 1
ATOM 825 C CA . ILE A 1 102 ? -0.711 3.538 2.296 1.00 97.56 102 ILE A CA 1
ATOM 826 C C . ILE A 1 102 ? -0.424 2.513 1.203 1.00 97.56 102 ILE A C 1
ATOM 828 O O . ILE A 1 102 ? -1.184 2.397 0.246 1.00 97.56 102 ILE A O 1
ATOM 832 N N . SER A 1 103 ? 0.663 1.759 1.345 1.00 98.00 103 SER A N 1
ATOM 833 C CA . SER A 1 103 ? 1.041 0.685 0.425 1.00 98.00 103 SER A CA 1
ATOM 834 C C . SER A 1 103 ? 0.254 -0.591 0.702 1.00 98.00 103 SER A C 1
ATOM 836 O O . SER A 1 103 ? 0.286 -1.133 1.810 1.00 98.00 103 SER A O 1
ATOM 838 N N . ASN A 1 104 ? -0.383 -1.126 -0.338 1.00 97.06 104 ASN A N 1
ATOM 839 C CA . ASN A 1 104 ? -1.062 -2.410 -0.293 1.00 97.06 104 ASN A CA 1
ATOM 840 C C . ASN A 1 104 ? -0.094 -3.543 0.083 1.00 97.06 104 ASN A C 1
ATOM 842 O O . ASN A 1 104 ? -0.389 -4.352 0.965 1.00 97.06 104 ASN A O 1
ATOM 846 N N . TYR A 1 105 ? 1.090 -3.585 -0.533 1.00 95.94 105 TYR A N 1
ATOM 847 C CA . TYR A 1 105 ? 2.103 -4.590 -0.212 1.00 95.94 105 TYR A CA 1
ATOM 848 C C . TYR A 1 105 ? 2.520 -4.57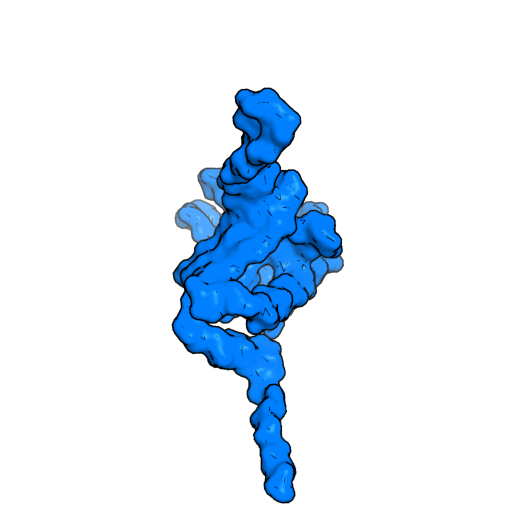1 1.262 1.00 95.94 105 TYR A C 1
ATOM 850 O O . TYR A 1 105 ? 2.568 -5.621 1.906 1.00 95.94 105 TYR A O 1
ATOM 858 N N . LEU A 1 106 ? 2.813 -3.391 1.814 1.00 96.44 106 LEU A N 1
ATOM 859 C CA . LEU A 1 106 ? 3.271 -3.275 3.200 1.00 96.44 106 LEU A CA 1
ATOM 860 C C . LEU A 1 106 ? 2.174 -3.646 4.200 1.00 96.44 106 LEU A C 1
ATOM 862 O O . LEU A 1 106 ? 2.471 -4.275 5.217 1.00 96.44 106 LEU A O 1
ATOM 866 N N . MET A 1 107 ? 0.911 -3.346 3.884 1.00 96.31 107 MET A N 1
ATOM 867 C CA . MET A 1 107 ? -0.231 -3.843 4.652 1.00 96.31 107 MET A CA 1
ATOM 868 C C . MET A 1 107 ? -0.245 -5.379 4.682 1.00 96.31 107 MET A C 1
ATOM 870 O O . MET A 1 107 ? -0.320 -5.972 5.758 1.00 96.31 107 MET A O 1
ATOM 874 N N . HIS A 1 108 ? -0.070 -6.039 3.535 1.00 94.69 108 HIS A N 1
ATOM 875 C CA . HIS A 1 108 ? -0.021 -7.505 3.458 1.00 94.69 108 HIS A CA 1
ATOM 876 C C . HIS A 1 108 ? 1.198 -8.117 4.162 1.00 94.69 108 HIS A C 1
ATOM 878 O O . HIS A 1 108 ? 1.105 -9.215 4.711 1.00 94.69 108 HIS A O 1
ATOM 884 N N . GLN A 1 109 ? 2.341 -7.424 4.185 1.00 92.88 109 GLN A N 1
ATOM 885 C CA . GLN A 1 109 ? 3.514 -7.872 4.947 1.00 92.88 109 GLN A CA 1
ATOM 886 C C . GLN A 1 109 ? 3.243 -7.927 6.452 1.00 92.88 109 GLN A C 1
ATOM 888 O O . GLN A 1 109 ? 3.809 -8.770 7.147 1.00 92.88 109 GLN A O 1
ATOM 893 N N . VAL A 1 110 ? 2.393 -7.033 6.958 1.00 92.12 110 VAL A N 1
ATOM 894 C CA . VAL A 1 110 ? 2.080 -6.948 8.386 1.00 92.12 110 VAL A CA 1
ATOM 895 C C . VAL A 1 110 ? 0.908 -7.842 8.774 1.00 92.12 110 VAL A C 1
ATOM 897 O O . VAL A 1 110 ? 0.996 -8.575 9.758 1.00 92.12 110 VAL A O 1
ATOM 900 N N . TRP A 1 111 ? -0.181 -7.793 8.015 1.00 91.38 111 TRP A N 1
ATOM 901 C CA . TRP A 1 111 ? -1.425 -8.467 8.383 1.00 91.38 111 TRP A CA 1
ATOM 902 C C . TRP A 1 111 ? -1.565 -9.868 7.789 1.00 91.38 111 TRP A C 1
ATOM 904 O O . TRP A 1 111 ? -2.318 -10.682 8.316 1.00 91.38 111 TRP A O 1
ATOM 914 N N . GLY A 1 112 ? -0.807 -10.179 6.737 1.00 91.12 112 GLY A N 1
ATOM 915 C CA . GLY A 1 112 ? -0.870 -11.454 6.034 1.00 91.12 112 GLY A CA 1
ATOM 916 C C . GLY A 1 112 ? -1.550 -11.357 4.670 1.00 91.12 112 GLY A C 1
ATOM 917 O O . GLY A 1 112 ? -1.994 -10.299 4.230 1.00 91.12 112 GLY A O 1
ATOM 918 N N . ARG A 1 113 ? -1.585 -12.496 3.970 1.00 88.62 113 ARG A N 1
ATOM 919 C CA . ARG A 1 113 ? -2.029 -12.585 2.568 1.00 88.62 113 ARG A CA 1
ATOM 920 C C . ARG A 1 113 ? -3.539 -12.526 2.377 1.00 88.62 113 ARG A C 1
ATOM 922 O O . ARG A 1 113 ? -3.972 -12.194 1.284 1.00 88.62 113 ARG A O 1
ATOM 929 N N . ASP A 1 114 ? -4.298 -12.864 3.412 1.00 92.69 114 ASP A N 1
ATOM 930 C CA . ASP A 1 114 ? -5.762 -12.907 3.355 1.00 92.69 114 ASP A CA 1
ATOM 931 C C . ASP A 1 114 ? -6.392 -11.524 3.581 1.00 92.69 114 ASP A C 1
ATOM 933 O O . ASP A 1 114 ? -7.613 -11.380 3.522 1.00 92.69 114 ASP A O 1
ATOM 937 N N . LEU A 1 115 ? -5.558 -10.506 3.833 1.00 95.06 115 LEU A N 1
ATOM 938 C CA . LEU A 1 115 ? -5.995 -9.127 3.944 1.00 95.06 115 LEU A CA 1
ATOM 939 C C . LEU A 1 115 ? -6.617 -8.676 2.620 1.00 95.06 115 LEU A C 1
ATOM 941 O O . LEU A 1 115 ? -6.073 -8.895 1.544 1.00 95.06 115 LEU A O 1
ATOM 945 N N . ILE A 1 116 ? -7.744 -7.985 2.706 1.00 94.94 116 ILE A N 1
ATOM 946 C CA . ILE A 1 116 ? -8.368 -7.328 1.565 1.00 94.94 116 ILE A CA 1
ATOM 947 C C . ILE A 1 11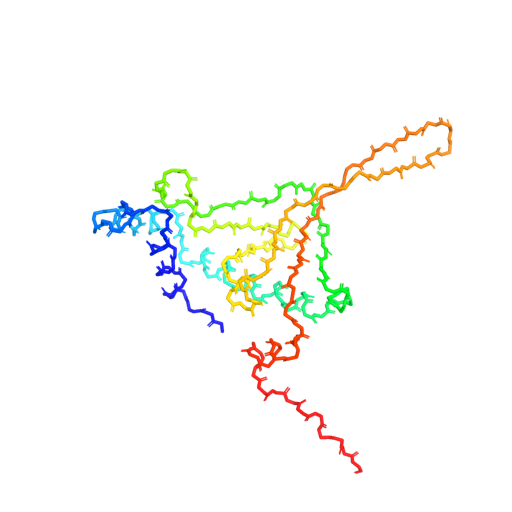6 ? -8.480 -5.852 1.922 1.00 94.94 116 ILE A C 1
ATOM 949 O O . ILE A 1 116 ? -9.088 -5.518 2.936 1.00 94.94 116 ILE A O 1
ATOM 953 N N . ILE A 1 117 ? -7.904 -4.982 1.094 1.00 95.44 117 ILE A N 1
ATOM 954 C CA . ILE A 1 117 ? -7.982 -3.522 1.217 1.00 95.44 117 ILE A CA 1
ATOM 955 C C . ILE A 1 117 ? -8.431 -2.923 -0.117 1.00 95.44 117 ILE A C 1
ATOM 957 O O . ILE A 1 117 ? -7.920 -3.298 -1.171 1.00 95.44 117 ILE A O 1
ATOM 961 N N . TYR A 1 118 ? -9.425 -2.039 -0.076 1.00 94.62 118 TYR A N 1
ATOM 962 C CA . TYR A 1 118 ? -10.005 -1.400 -1.259 1.00 94.62 118 TYR A CA 1
ATOM 963 C C . TYR A 1 118 ? -10.746 -0.116 -0.885 1.00 94.62 118 TYR A C 1
ATOM 965 O O . TYR A 1 118 ? -11.116 0.078 0.275 1.00 94.62 118 TYR A O 1
ATOM 973 N N . ILE A 1 119 ? -11.003 0.739 -1.877 1.00 94.31 119 ILE A N 1
ATOM 974 C CA . ILE A 1 119 ? -11.954 1.839 -1.726 1.00 94.31 119 ILE A CA 1
ATOM 975 C C . ILE A 1 119 ? -13.370 1.319 -1.972 1.00 94.31 119 ILE A C 1
ATOM 977 O O . ILE A 1 119 ? -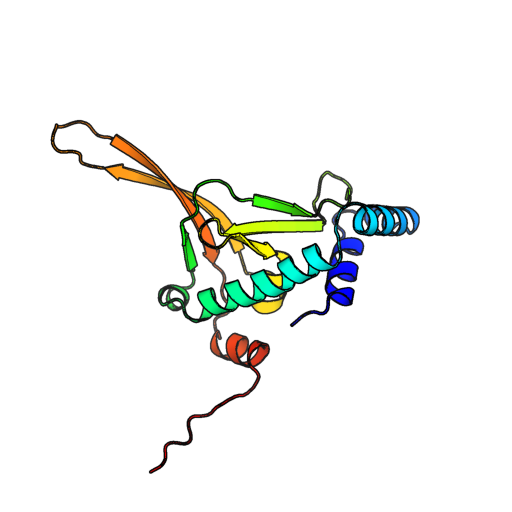13.652 0.697 -2.996 1.00 94.31 119 ILE A O 1
ATOM 981 N N . LYS A 1 120 ? -14.269 1.573 -1.022 1.00 92.19 120 LYS A N 1
ATOM 982 C CA . LYS A 1 120 ? -15.698 1.276 -1.122 1.00 92.19 120 LYS A CA 1
ATOM 983 C C . LYS A 1 120 ? -16.490 2.577 -1.162 1.00 92.19 120 LYS A C 1
ATOM 985 O O . LYS A 1 120 ? -16.263 3.445 -0.327 1.00 92.19 120 LYS A O 1
ATOM 990 N N . CYS A 1 121 ? -17.436 2.678 -2.087 1.00 91.56 121 CYS A N 1
ATOM 991 C CA . CYS A 1 121 ? -18.434 3.740 -2.109 1.00 91.56 121 CYS A CA 1
ATOM 992 C C . CYS A 1 121 ? -19.730 3.216 -1.480 1.00 91.56 121 CYS A C 1
ATOM 994 O O . CYS A 1 121 ? -20.272 2.210 -1.944 1.00 91.56 121 CYS A O 1
ATOM 996 N N . ASP A 1 122 ? -20.191 3.870 -0.417 1.00 89.12 122 ASP A N 1
ATOM 997 C CA . ASP A 1 122 ? -21.483 3.604 0.212 1.00 89.12 122 ASP A CA 1
ATOM 998 C C . ASP A 1 122 ? -22.457 4.739 -0.139 1.00 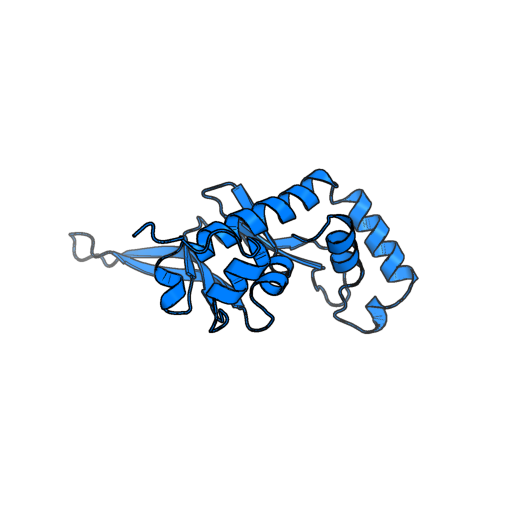89.12 122 ASP A C 1
ATOM 1000 O O . ASP A 1 122 ? -22.132 5.922 -0.009 1.00 89.12 122 ASP A O 1
ATOM 1004 N N . GLU A 1 123 ? -23.657 4.367 -0.575 1.00 87.88 123 GLU A N 1
ATOM 1005 C CA . GLU A 1 123 ? -24.784 5.280 -0.766 1.00 87.88 123 GLU A CA 1
ATOM 1006 C C . GLU A 1 123 ? -25.487 5.484 0.579 1.00 87.88 123 GLU A C 1
ATOM 1008 O O . GLU A 1 123 ? -25.797 4.516 1.278 1.00 87.88 123 GLU A O 1
ATOM 1013 N N . ILE A 1 124 ? -25.692 6.740 0.964 1.00 85.75 124 ILE A N 1
ATOM 1014 C CA . ILE A 1 124 ? -26.340 7.107 2.218 1.00 85.75 124 ILE A CA 1
ATOM 1015 C C . ILE A 1 124 ? -27.579 7.928 1.891 1.00 85.75 124 ILE A C 1
ATOM 1017 O O . ILE A 1 124 ? -27.502 8.957 1.220 1.00 85.75 124 ILE A O 1
ATOM 1021 N N . GLU A 1 125 ? -28.707 7.434 2.379 1.00 82.00 125 GLU A N 1
ATOM 1022 C CA . GLU A 1 125 ? -30.007 8.085 2.322 1.00 82.00 125 GLU A CA 1
ATOM 1023 C C . GLU A 1 125 ? -30.077 9.170 3.401 1.00 82.00 125 GLU A C 1
ATOM 1025 O O . GLU A 1 125 ? -29.701 8.938 4.556 1.00 82.00 125 GLU A O 1
ATOM 1030 N N . ASP A 1 126 ? -30.517 10.363 3.010 1.00 75.31 126 ASP A N 1
ATOM 1031 C CA . ASP A 1 126 ? -30.805 11.468 3.916 1.00 75.31 126 ASP A CA 1
ATOM 1032 C C . ASP A 1 126 ? -32.293 11.808 3.823 1.00 75.31 126 ASP A C 1
ATOM 1034 O O . ASP A 1 126 ? -32.775 12.278 2.782 1.00 75.31 126 ASP A O 1
ATOM 1038 N N . ASP A 1 127 ? -33.003 11.571 4.927 1.00 64.00 127 ASP A N 1
ATOM 1039 C CA . ASP A 1 127 ? -34.378 12.015 5.133 1.00 64.00 127 ASP A CA 1
ATOM 1040 C C . ASP A 1 127 ? -34.348 13.513 5.458 1.00 64.00 127 ASP A C 1
ATOM 1042 O O . ASP A 1 127 ? -34.442 13.935 6.613 1.00 64.00 127 ASP A O 1
ATOM 1046 N N . SER A 1 128 ? -34.161 14.342 4.431 1.00 62.94 128 SER A N 1
ATOM 1047 C CA . SER A 1 128 ? -34.332 15.784 4.590 1.00 62.94 128 SER A CA 1
ATOM 1048 C C . SER A 1 128 ? -35.815 16.108 4.820 1.00 62.94 128 SER A C 1
ATOM 1050 O O . SER A 1 128 ? -36.684 15.528 4.165 1.00 62.94 128 SER A O 1
ATOM 1052 N N . ASP A 1 129 ? -36.093 17.015 5.766 1.00 54.94 129 ASP A N 1
ATOM 1053 C CA . ASP A 1 129 ? -37.427 17.482 6.180 1.00 54.94 129 ASP A CA 1
ATOM 1054 C C . ASP A 1 129 ? -38.199 18.142 5.012 1.00 54.94 129 ASP A C 1
ATOM 1056 O O . ASP A 1 129 ? -38.340 19.358 5.003 1.00 54.94 129 ASP A O 1
ATOM 1060 N N . GLU A 1 130 ? -38.660 17.387 4.003 1.00 61.53 130 GLU A N 1
ATOM 1061 C CA . GLU A 1 130 ? -39.580 17.854 2.940 1.00 61.53 130 GLU A CA 1
ATOM 1062 C C . GLU A 1 130 ? -40.042 16.746 1.950 1.00 61.53 130 GLU A C 1
ATOM 1064 O O . GLU A 1 130 ? -40.277 17.028 0.778 1.00 61.53 130 GLU A O 1
ATOM 1069 N N . ASP A 1 131 ? -40.192 15.479 2.370 1.00 61.16 131 ASP A N 1
ATOM 1070 C CA . ASP A 1 131 ? -40.631 14.353 1.498 1.00 61.16 131 ASP A CA 1
ATOM 1071 C C . ASP A 1 131 ? -39.754 14.134 0.232 1.00 61.16 131 ASP A C 1
ATOM 1073 O O . ASP A 1 131 ? -40.147 13.438 -0.712 1.00 61.16 131 ASP A O 1
ATOM 1077 N N . ILE A 1 132 ? -38.542 14.702 0.195 1.00 66.38 132 ILE A N 1
ATOM 1078 C CA . ILE A 1 132 ? -37.559 14.498 -0.873 1.00 66.38 132 ILE A CA 1
ATOM 1079 C C . ILE A 1 132 ? -36.492 13.532 -0.363 1.00 66.38 132 ILE A C 1
ATOM 1081 O O . ILE A 1 132 ? -35.638 13.894 0.446 1.00 66.38 132 ILE A O 1
ATOM 1085 N N . LEU A 1 133 ? -36.524 12.311 -0.896 1.00 69.88 133 LEU A N 1
ATOM 1086 C CA . LEU A 1 133 ? -35.443 11.341 -0.755 1.00 69.88 133 LEU A CA 1
ATOM 1087 C C . LEU A 1 133 ? -34.198 11.877 -1.462 1.00 69.88 133 LEU A C 1
ATOM 1089 O O . LEU A 1 133 ? -34.200 12.061 -2.685 1.00 69.88 133 LEU A O 1
ATOM 1093 N N . SER A 1 134 ? -33.140 12.128 -0.697 1.00 74.81 134 SER A N 1
ATOM 1094 C CA . SER A 1 134 ? -31.844 12.528 -1.233 1.00 74.81 134 SER A CA 1
ATOM 1095 C C . SER A 1 134 ? -30.784 11.489 -0.884 1.00 74.81 134 SER A C 1
ATOM 1097 O O . SER A 1 134 ? -30.807 10.893 0.189 1.00 74.81 134 SER A O 1
ATOM 1099 N N . PHE A 1 135 ? -29.866 11.253 -1.820 1.00 80.75 135 PHE A N 1
ATOM 1100 C CA . PHE A 1 135 ? -28.768 10.307 -1.654 1.00 80.75 135 PHE A CA 1
ATOM 1101 C C . PHE A 1 135 ? -27.450 11.050 -1.796 1.00 80.75 135 PHE A C 1
ATOM 1103 O O . PHE A 1 135 ? -27.280 11.857 -2.717 1.00 80.75 135 PHE A O 1
ATOM 1110 N N . TYR A 1 136 ? -26.497 10.746 -0.923 1.00 84.38 136 TYR A N 1
ATOM 1111 C CA . TYR A 1 136 ? -25.112 11.153 -1.106 1.00 84.38 136 TYR A CA 1
ATOM 1112 C C . TYR A 1 136 ? -24.176 9.956 -0.973 1.00 84.38 136 TYR A C 1
ATOM 1114 O O . TYR A 1 136 ? -24.431 9.000 -0.243 1.00 84.38 136 TYR A O 1
ATOM 1122 N N . PHE A 1 137 ? -23.069 10.018 -1.702 1.00 86.50 137 PHE A N 1
ATOM 1123 C CA . PHE A 1 137 ? -22.066 8.963 -1.740 1.00 86.50 137 PHE A CA 1
ATOM 1124 C C . PHE A 1 137 ? -20.929 9.290 -0.774 1.00 86.50 137 PHE A C 1
ATOM 1126 O O . PHE A 1 137 ? -20.470 10.432 -0.717 1.00 86.50 137 PHE A O 1
ATOM 1133 N N . ARG A 1 138 ? -20.467 8.294 -0.014 1.00 89.06 138 ARG A N 1
ATOM 1134 C CA . ARG A 1 138 ? -19.257 8.399 0.811 1.00 89.06 138 ARG A CA 1
ATOM 1135 C C . ARG A 1 138 ? -18.272 7.301 0.457 1.00 89.06 138 ARG A C 1
ATOM 1137 O O . ARG A 1 138 ? -18.633 6.126 0.409 1.00 89.06 138 ARG A O 1
ATOM 1144 N N . TYR A 1 139 ? -17.019 7.693 0.274 1.00 92.06 139 TYR A N 1
ATOM 1145 C CA . TYR A 1 139 ? -15.926 6.772 0.016 1.00 92.06 139 TYR A CA 1
ATOM 1146 C C . TYR A 1 139 ? -15.238 6.371 1.318 1.00 92.06 139 TYR A C 1
ATOM 1148 O O . TYR A 1 139 ? -15.116 7.152 2.265 1.00 92.06 139 TYR A O 1
ATOM 1156 N N . TYR A 1 140 ? -14.790 5.122 1.371 1.00 92.75 140 TYR A N 1
ATOM 1157 C CA . TYR A 1 140 ? -14.098 4.556 2.517 1.00 92.75 140 TYR A CA 1
ATOM 1158 C C . TYR A 1 140 ? -12.920 3.707 2.064 1.00 92.75 140 TYR A C 1
ATOM 1160 O O . TYR A 1 140 ? -13.090 2.824 1.227 1.00 92.75 140 TYR A O 1
ATOM 1168 N N . ILE A 1 141 ? -11.762 3.873 2.704 1.00 94.69 141 ILE A N 1
ATOM 1169 C CA . ILE A 1 141 ? -10.765 2.801 2.752 1.00 94.69 141 ILE A CA 1
ATOM 1170 C C . ILE A 1 141 ? -11.356 1.711 3.638 1.00 94.69 141 ILE A C 1
ATOM 1172 O O . ILE A 1 141 ? -11.556 1.921 4.839 1.00 94.69 141 ILE A O 1
ATOM 1176 N N . TYR A 1 142 ? -11.652 0.565 3.040 1.00 94.06 142 TYR A N 1
ATOM 1177 C CA . TYR A 1 142 ? -12.202 -0.596 3.716 1.00 94.06 142 TYR A CA 1
ATOM 1178 C C . TYR A 1 142 ? -11.154 -1.702 3.785 1.00 94.06 142 TYR A C 1
ATOM 1180 O O . TYR A 1 142 ? -10.487 -1.994 2.794 1.00 94.06 142 TYR A O 1
ATOM 1188 N N . ILE A 1 143 ? -11.010 -2.312 4.961 1.00 95.25 143 ILE A N 1
ATOM 1189 C CA . ILE A 1 143 ? -10.044 -3.376 5.226 1.00 95.25 143 ILE A CA 1
ATOM 1190 C C . ILE A 1 143 ? -10.745 -4.513 5.959 1.00 95.25 143 ILE A C 1
ATOM 1192 O O . ILE A 1 143 ? -11.453 -4.282 6.937 1.00 95.25 143 ILE A O 1
ATOM 1196 N N . GLN A 1 144 ? -10.525 -5.742 5.511 1.00 94.44 144 GLN A N 1
ATOM 1197 C CA . GLN A 1 144 ? -11.026 -6.962 6.145 1.00 94.44 144 GLN A CA 1
ATOM 1198 C C . GLN A 1 144 ? -10.029 -8.110 5.973 1.00 94.44 144 GLN A C 1
ATOM 1200 O O . GLN A 1 144 ? -9.025 -7.964 5.278 1.00 94.44 144 GLN A O 1
ATOM 1205 N N . GLY A 1 145 ? -10.313 -9.260 6.586 1.00 92.31 145 GLY A N 1
ATOM 1206 C CA . GLY A 1 145 ? -9.404 -10.412 6.539 1.00 92.31 145 GLY A CA 1
ATOM 1207 C C . GLY A 1 145 ? -8.237 -10.274 7.516 1.00 92.31 145 GLY A C 1
ATOM 1208 O O . GLY A 1 145 ? -7.148 -10.788 7.269 1.00 92.31 145 GLY A O 1
ATOM 1209 N N . PHE A 1 146 ? -8.449 -9.552 8.622 1.00 93.25 146 PHE A N 1
ATOM 1210 C CA . PHE A 1 146 ? -7.466 -9.486 9.696 1.00 93.25 146 PHE A CA 1
ATOM 1211 C C . PHE A 1 146 ? -7.200 -10.883 10.276 1.00 93.25 146 PHE A C 1
ATOM 1213 O O . PHE A 1 146 ? -8.128 -11.686 10.410 1.00 93.25 146 PHE A O 1
ATOM 1220 N N . PRO A 1 147 ? -5.949 -11.181 10.659 1.00 89.25 147 PRO A N 1
ATOM 1221 C CA . PRO A 1 147 ? -5.623 -12.440 11.307 1.00 89.25 147 PRO A CA 1
ATOM 1222 C C . PRO A 1 147 ? -6.303 -12.522 12.677 1.00 89.25 147 PRO A C 1
ATOM 1224 O O . PRO A 1 147 ? -6.376 -11.532 13.403 1.00 89.25 147 PRO A O 1
ATOM 1227 N N . GLU A 1 148 ? -6.717 -13.727 13.075 1.00 85.25 148 GLU A N 1
ATOM 1228 C CA . GLU A 1 148 ? -7.408 -13.961 14.355 1.00 85.25 148 GLU A CA 1
ATOM 1229 C C . GLU A 1 148 ? -6.604 -13.470 15.571 1.00 85.25 148 GLU A C 1
ATOM 1231 O O . GLU A 1 148 ? -7.164 -13.005 16.561 1.00 85.25 148 GLU A O 1
ATOM 1236 N N . ASN A 1 149 ? -5.271 -13.562 15.505 1.00 86.19 149 ASN A N 1
ATOM 1237 C CA . ASN A 1 149 ? -4.380 -13.162 16.588 1.00 86.19 149 ASN A CA 1
ATOM 1238 C C . ASN A 1 149 ? -3.747 -11.787 16.321 1.00 86.19 149 ASN A C 1
ATOM 1240 O O . ASN A 1 149 ? -2.572 -11.684 15.955 1.00 86.19 149 ASN A O 1
ATOM 1244 N N . ILE A 1 150 ? -4.536 -10.730 16.530 1.00 86.56 150 ILE A N 1
ATOM 1245 C CA . ILE A 1 150 ? -4.098 -9.329 16.409 1.00 86.56 150 ILE A CA 1
ATOM 1246 C C . ILE A 1 150 ? -2.960 -9.012 17.394 1.00 86.56 150 ILE A C 1
ATOM 1248 O O . ILE A 1 150 ? -2.041 -8.268 17.051 1.00 86.56 150 ILE A O 1
ATOM 1252 N N . ASP A 1 151 ? -2.957 -9.614 18.587 1.00 83.25 151 ASP A N 1
ATOM 1253 C CA . ASP A 1 151 ? -1.900 -9.403 19.585 1.00 83.25 151 ASP A CA 1
ATOM 1254 C C . ASP A 1 151 ? -0.528 -9.841 19.061 1.00 83.25 151 ASP A C 1
ATOM 1256 O O . ASP A 1 151 ? 0.468 -9.143 19.248 1.00 83.25 151 ASP A O 1
ATOM 1260 N N . LYS A 1 152 ? -0.465 -10.947 18.313 1.00 84.12 152 LYS A N 1
ATOM 1261 C CA . LYS A 1 152 ? 0.767 -11.389 17.650 1.00 84.12 152 LYS A CA 1
ATOM 1262 C C . LYS A 1 152 ? 1.241 -10.389 16.591 1.00 84.12 152 LYS A C 1
ATOM 1264 O O . LYS A 1 152 ? 2.448 -10.196 16.434 1.00 84.12 152 LYS A O 1
ATOM 1269 N N . VAL A 1 153 ? 0.317 -9.736 15.882 1.00 85.12 153 VAL A N 1
ATOM 1270 C CA . VAL A 1 153 ? 0.655 -8.654 14.944 1.00 85.12 153 VAL A CA 1
ATOM 1271 C C . VAL A 1 153 ? 1.225 -7.460 15.710 1.00 85.12 153 VAL A C 1
ATOM 1273 O O . VAL A 1 153 ? 2.307 -6.990 15.356 1.00 85.12 153 VAL A O 1
ATOM 1276 N N . LYS A 1 154 ? 0.585 -7.042 16.814 1.00 83.00 154 LYS A N 1
ATOM 1277 C CA . LYS A 1 154 ? 1.113 -5.998 17.713 1.00 83.00 154 LYS A CA 1
ATOM 1278 C C . LYS A 1 154 ? 2.539 -6.333 18.156 1.00 83.00 154 LYS A C 1
ATOM 1280 O O . LYS A 1 154 ? 3.451 -5.533 17.951 1.00 83.00 154 LYS A O 1
ATOM 1285 N N . GLU A 1 155 ? 2.771 -7.536 18.674 1.00 82.75 155 GLU A N 1
ATOM 1286 C CA . GLU A 1 155 ? 4.103 -7.976 19.107 1.00 82.75 155 GLU A CA 1
ATOM 1287 C C . GLU A 1 155 ? 5.151 -7.932 17.983 1.00 82.75 155 GLU A C 1
ATOM 1289 O O . GLU A 1 155 ? 6.309 -7.600 18.240 1.00 82.75 155 GLU A O 1
ATOM 1294 N N . SER A 1 156 ? 4.765 -8.245 16.742 1.00 81.25 156 SER A N 1
ATOM 1295 C CA . SER A 1 156 ? 5.682 -8.245 15.594 1.00 81.25 156 SER A CA 1
ATOM 1296 C C . SER A 1 156 ? 6.146 -6.844 15.179 1.00 81.25 156 SER A C 1
ATOM 1298 O O . SER A 1 156 ? 7.264 -6.690 14.685 1.00 81.25 156 SER A O 1
ATOM 1300 N N . ILE A 1 157 ? 5.321 -5.819 15.411 1.00 77.69 157 ILE A N 1
ATOM 1301 C CA . ILE A 1 157 ? 5.612 -4.435 15.020 1.00 77.69 157 ILE A CA 1
ATOM 1302 C C . ILE A 1 157 ? 6.268 -3.672 16.173 1.00 77.69 157 ILE A C 1
ATOM 1304 O O . ILE A 1 157 ? 7.270 -2.988 15.970 1.00 77.69 157 ILE A O 1
ATOM 1308 N N . PHE A 1 158 ? 5.730 -3.809 17.387 1.00 71.00 158 PHE A N 1
ATOM 1309 C CA . PHE A 1 158 ? 6.175 -3.071 18.574 1.00 71.00 158 PHE A CA 1
ATOM 1310 C C . PHE A 1 158 ? 7.288 -3.784 19.365 1.00 71.00 158 PHE A C 1
ATOM 1312 O O . PHE A 1 158 ? 7.812 -3.238 20.342 1.00 71.00 158 PHE A O 1
ATOM 1319 N N . GLY A 1 159 ? 7.634 -5.019 18.981 1.00 61.62 159 GLY A N 1
ATOM 1320 C CA . GLY A 1 159 ? 8.409 -5.936 19.813 1.00 61.62 159 GLY A CA 1
ATOM 1321 C C . GLY A 1 159 ? 7.640 -6.345 21.078 1.00 61.62 159 GLY A C 1
ATOM 1322 O O . GLY A 1 159 ? 6.595 -5.788 21.415 1.00 61.62 159 GLY A O 1
ATOM 1323 N N . LYS A 1 160 ? 8.173 -7.302 21.847 1.00 48.19 160 LYS A N 1
ATOM 1324 C CA . LYS A 1 160 ? 7.687 -7.567 23.213 1.00 48.19 160 LYS A CA 1
ATOM 1325 C C . LYS A 1 160 ? 7.973 -6.347 24.095 1.00 48.19 160 LYS A C 1
ATOM 1327 O O . LYS A 1 160 ? 9.010 -6.311 24.753 1.00 48.19 160 LYS A O 1
ATOM 1332 N N . SER A 1 161 ? 7.109 -5.337 24.134 1.00 45.00 161 SER A N 1
ATOM 1333 C CA . SER A 1 161 ? 7.290 -4.210 25.051 1.00 45.00 161 SER A CA 1
ATOM 1334 C C . SER A 1 161 ? 6.071 -3.981 25.946 1.00 45.00 161 SER A C 1
ATOM 1336 O O . SER A 1 161 ? 4.969 -3.679 25.509 1.00 45.00 161 SER A O 1
ATOM 1338 N N . LYS A 1 162 ? 6.356 -4.134 27.249 1.00 44.03 162 LYS A N 1
ATOM 1339 C CA . LYS A 1 162 ? 5.525 -3.910 28.441 1.00 44.03 162 LYS A CA 1
ATOM 1340 C C . LYS A 1 162 ? 4.360 -4.884 28.636 1.00 44.03 162 LYS A C 1
ATOM 1342 O O . LYS A 1 162 ? 3.198 -4.495 28.672 1.00 44.03 162 LYS A O 1
ATOM 1347 N N . GLN A 1 163 ? 4.708 -6.119 29.018 1.00 38.00 163 GLN A N 1
ATOM 1348 C CA . GLN A 1 163 ? 3.963 -6.744 30.116 1.00 38.00 163 GLN A CA 1
ATOM 1349 C C . GLN A 1 163 ? 3.882 -5.709 31.242 1.00 38.00 163 GLN A C 1
ATOM 1351 O O . GLN A 1 163 ? 4.898 -5.338 31.834 1.00 38.00 163 GLN A O 1
ATOM 1356 N N . LEU A 1 164 ? 2.683 -5.187 31.477 1.00 40.31 164 LEU A N 1
ATOM 1357 C CA . LEU A 1 164 ? 2.361 -4.430 32.671 1.00 40.31 164 LEU A CA 1
ATOM 1358 C C . LEU A 1 164 ? 2.702 -5.329 33.859 1.00 40.31 164 LEU A C 1
ATOM 1360 O O . LEU A 1 164 ? 1.934 -6.218 34.221 1.00 40.31 164 LEU A O 1
ATOM 1364 N N . ILE A 1 165 ? 3.877 -5.117 34.456 1.00 41.19 165 ILE A N 1
ATOM 1365 C CA . ILE A 1 165 ? 4.155 -5.600 35.801 1.00 41.19 165 ILE A CA 1
ATOM 1366 C C . ILE A 1 165 ? 3.118 -4.893 36.670 1.00 41.19 165 ILE A C 1
ATOM 1368 O O . ILE A 1 165 ? 3.267 -3.713 36.992 1.00 41.19 165 ILE A O 1
ATOM 1372 N N . LYS A 1 166 ? 2.037 -5.601 37.008 1.00 39.34 166 LYS A N 1
ATOM 1373 C CA . LYS A 1 166 ? 1.181 -5.234 38.132 1.00 39.34 166 LYS A CA 1
ATOM 1374 C C . LYS A 1 166 ? 2.111 -5.118 39.337 1.00 39.34 166 LYS A C 1
ATOM 1376 O O . LYS A 1 166 ? 2.602 -6.128 39.833 1.00 39.34 166 LYS A O 1
ATOM 1381 N N . ARG A 1 167 ? 2.390 -3.891 39.776 1.00 37.81 167 ARG A N 1
ATOM 1382 C CA . ARG A 1 167 ? 2.904 -3.667 41.124 1.00 37.81 167 ARG A CA 1
ATOM 1383 C C . ARG A 1 167 ? 1.747 -3.977 42.069 1.00 37.81 167 ARG A C 1
ATOM 1385 O O . ARG A 1 167 ? 0.800 -3.201 42.151 1.00 37.81 167 ARG A O 1
ATOM 1392 N N . SER A 1 168 ? 1.792 -5.178 42.634 1.00 41.59 168 SER A N 1
ATOM 1393 C CA . SER A 1 168 ? 1.122 -5.549 43.881 1.00 41.59 168 SER A CA 1
ATOM 1394 C C . SER A 1 168 ? 1.593 -4.670 45.030 1.00 41.59 168 SER A C 1
ATOM 1396 O O . SER A 1 168 ? 2.809 -4.359 45.029 1.00 41.59 168 SER A O 1
#

Secondary structure (DSSP, 8-state):
---HHHHHHHHHH--SSGGGGSHHHHHHHHHHHHHHS-HHHHHHHHHHHHHHHHHHHH-GGGGGTEEEEEESS--EEEE----GGG--SEEEEEETTTTEEEEHHHHHHHH-TT-EEEEEEEEEEEEETTTEEEEEEEEEEEEE---S-HHHHHHHHH-S--------

Sequence (168 aa):
MISLTEYKQYLISVCHWPIDHDIAEIEKRKNIMNKRYSDEYLEKIISDTYSFIYDVLESETIKDGYFKKAVDDDTTSYIDLNLSGGACSDTLFVDDSTGRIISNYLMHQVWGRDLIIYIKCDEIEDDSDEDILSFYFRYYIYIQGFPENIDKVKESIFGKSKQLIKRS

Foldseek 3Di:
DDDLVRLLVLLLQDADDPVSPDPVNSVLLVVCCVVPPDSVNSVQQVVLQVVVVVVCLVDPCVLVQKDKDWDDDFQWDAQASPHPPPDGSWIWGARVVVRGIHTPVVVCVLFHDQKDWGKDKDWDWDPDPPPDTDIDIIIIGMIGDGDPCSVVSVCVSVPPPDPPPPPD